Protein AF-A0A6G6X0Q8-F1 (afdb_monomer_lite)

pLDDT: mean 85.58, std 9.82, range [45.91, 96.62]

Structure (mmCIF, N/CA/C/O backbone):
data_AF-A0A6G6X0Q8-F1
#
_entry.id   AF-A0A6G6X0Q8-F1
#
loop_
_atom_site.group_PDB
_atom_site.id
_atom_site.type_symbol
_atom_site.label_atom_id
_atom_site.label_alt_id
_atom_site.label_comp_id
_atom_site.label_asym_id
_atom_site.label_entity_id
_atom_site.label_seq_id
_atom_site.pdbx_PDB_ins_code
_atom_site.Cartn_x
_atom_site.Cartn_y
_atom_site.Cartn_z
_atom_site.occupancy
_atom_site.B_iso_or_equiv
_atom_site.auth_seq_id
_atom_site.auth_comp_id
_atom_site.auth_asym_id
_atom_site.auth_atom_id
_atom_site.pdbx_PDB_model_num
ATOM 1 N N . MET A 1 1 ? -1.967 22.231 -3.583 1.00 45.91 1 MET A N 1
ATOM 2 C CA . MET A 1 1 ? -1.316 23.418 -2.985 1.00 45.91 1 MET A CA 1
ATOM 3 C C . MET A 1 1 ? -1.099 23.134 -1.506 1.00 45.91 1 MET A C 1
ATOM 5 O O . MET A 1 1 ? -2.062 22.773 -0.846 1.00 45.91 1 MET A O 1
ATOM 9 N N . LYS A 1 2 ? 0.144 23.192 -1.008 1.00 48.38 2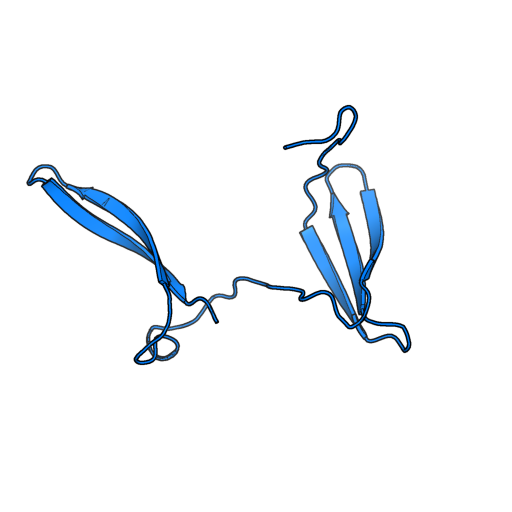 LYS A N 1
ATOM 10 C CA . LYS A 1 2 ? 0.444 23.069 0.430 1.00 48.38 2 LYS A CA 1
ATOM 11 C C . LYS A 1 2 ? 0.018 24.371 1.112 1.00 48.38 2 LYS A C 1
ATOM 13 O O . LYS A 1 2 ? 0.445 25.431 0.662 1.00 48.38 2 LYS A O 1
ATOM 18 N N . ALA A 1 3 ? -0.808 24.300 2.152 1.00 57.88 3 ALA A N 1
ATOM 19 C CA . ALA A 1 3 ? -1.033 25.452 3.019 1.00 57.88 3 ALA A CA 1
ATOM 20 C C . ALA A 1 3 ? 0.305 25.849 3.683 1.00 57.88 3 ALA A C 1
ATOM 22 O O . ALA A 1 3 ? 1.075 24.938 4.031 1.00 57.88 3 ALA A O 1
ATOM 23 N N . PRO A 1 4 ? 0.610 27.153 3.837 1.00 57.25 4 PRO A N 1
ATOM 24 C CA . PRO A 1 4 ? 1.774 27.600 4.601 1.00 57.25 4 PRO A CA 1
ATOM 25 C C . PRO A 1 4 ? 1.737 26.951 5.994 1.00 57.25 4 PRO A C 1
ATOM 27 O O . PRO A 1 4 ? 0.659 26.768 6.548 1.00 57.25 4 PRO A O 1
ATOM 30 N N . ASP A 1 5 ? 2.890 26.517 6.503 1.00 73.94 5 ASP A N 1
ATOM 31 C CA . ASP A 1 5 ? 3.072 25.875 7.823 1.00 73.94 5 ASP A CA 1
ATOM 32 C C . ASP A 1 5 ? 2.678 24.389 7.958 1.00 73.94 5 ASP A C 1
ATOM 34 O O . ASP A 1 5 ? 2.712 23.821 9.050 1.00 73.94 5 ASP A O 1
ATOM 38 N N . THR A 1 6 ? 2.413 23.684 6.851 1.00 65.44 6 THR A N 1
ATOM 39 C CA . THR A 1 6 ? 2.278 22.213 6.890 1.00 65.44 6 THR A CA 1
ATOM 40 C C . THR A 1 6 ? 3.635 21.496 6.879 1.00 65.44 6 THR A C 1
ATOM 42 O O . THR A 1 6 ? 4.275 21.295 5.834 1.00 65.44 6 THR A O 1
ATOM 45 N N . VAL A 1 7 ? 4.059 21.041 8.059 1.00 72.44 7 VAL A N 1
ATOM 46 C CA . VAL A 1 7 ? 5.120 20.036 8.228 1.00 72.44 7 VAL A CA 1
ATOM 47 C C . VAL A 1 7 ? 4.581 18.637 7.917 1.00 72.44 7 VAL A C 1
ATOM 49 O O . VAL A 1 7 ? 3.477 18.274 8.311 1.00 72.44 7 VAL A O 1
ATOM 52 N N . MET A 1 8 ? 5.356 17.854 7.165 1.00 77.62 8 MET A N 1
ATOM 53 C CA . MET A 1 8 ? 5.046 16.459 6.845 1.00 77.62 8 MET A CA 1
ATOM 54 C C . MET A 1 8 ? 5.968 15.570 7.681 1.00 77.62 8 MET A C 1
ATOM 56 O O . MET A 1 8 ? 7.181 15.598 7.479 1.00 77.62 8 MET A O 1
ATOM 60 N N . THR A 1 9 ? 5.404 14.795 8.608 1.00 80.94 9 THR A N 1
ATOM 61 C CA . THR A 1 9 ? 6.154 13.812 9.403 1.00 80.94 9 THR A CA 1
ATOM 62 C C . THR A 1 9 ? 5.974 12.435 8.783 1.00 80.94 9 THR A C 1
ATOM 64 O O . THR A 1 9 ? 4.874 11.888 8.787 1.00 80.94 9 THR A O 1
ATOM 67 N N . ASN A 1 10 ? 7.054 11.859 8.256 1.00 86.06 10 ASN A N 1
ATOM 68 C CA . ASN A 1 10 ? 7.034 10.483 7.769 1.00 86.06 10 ASN A CA 1
ATOM 69 C C . ASN A 1 10 ? 7.060 9.515 8.961 1.00 86.06 10 ASN A C 1
ATOM 71 O O . ASN A 1 10 ? 7.957 9.591 9.803 1.00 86.06 10 ASN A O 1
ATOM 75 N N . ALA A 1 11 ? 6.092 8.601 9.018 1.00 87.06 11 ALA A N 1
ATOM 76 C CA . ALA A 1 11 ? 5.968 7.584 10.057 1.00 87.06 11 ALA A CA 1
ATOM 77 C C . ALA A 1 11 ? 5.591 6.222 9.452 1.00 87.06 11 ALA A C 1
A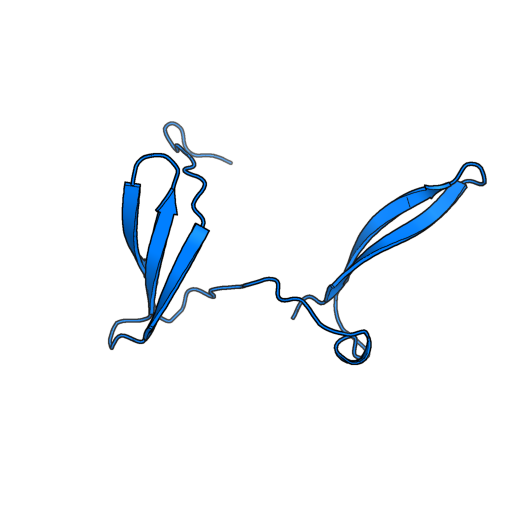TOM 79 O O . ALA A 1 11 ? 4.973 6.154 8.390 1.00 87.06 11 ALA A O 1
ATOM 80 N N . SER A 1 12 ? 5.940 5.143 10.147 1.00 87.00 12 SER A N 1
ATOM 81 C CA . SER A 1 12 ? 5.516 3.777 9.839 1.00 87.00 12 SER A CA 1
ATOM 82 C C . SER A 1 12 ? 4.328 3.399 10.715 1.00 87.00 12 SER A C 1
ATOM 84 O O . SER A 1 12 ? 4.378 3.585 11.930 1.00 87.00 12 SER A O 1
ATOM 86 N N . VAL A 1 13 ? 3.276 2.835 10.127 1.00 87.31 13 VAL A N 1
ATOM 87 C CA . VAL A 1 13 ? 2.146 2.285 10.890 1.00 87.31 13 VAL A CA 1
ATOM 88 C C . VAL A 1 13 ? 2.590 0.976 11.543 1.00 87.31 13 VAL A C 1
ATOM 90 O O . VAL A 1 13 ? 3.024 0.058 10.852 1.00 87.31 13 VAL A O 1
ATOM 93 N N . ALA A 1 14 ? 2.521 0.912 12.871 1.00 85.69 14 ALA A N 1
ATOM 94 C CA . ALA A 1 14 ? 2.857 -0.272 13.656 1.00 85.69 14 ALA A CA 1
ATOM 95 C C . ALA A 1 14 ? 1.624 -1.147 13.919 1.00 85.69 14 ALA A C 1
ATOM 97 O O . ALA A 1 14 ? 1.726 -2.369 13.891 1.00 85.69 14 ALA A O 1
ATOM 98 N N . GLU A 1 15 ? 0.468 -0.525 14.160 1.00 85.56 15 GLU A N 1
ATOM 99 C CA . GLU A 1 15 ? -0.773 -1.223 14.498 1.00 85.56 15 GLU A CA 1
ATOM 100 C C . GLU A 1 15 ? -1.992 -0.448 13.983 1.00 85.56 15 GLU A C 1
ATOM 102 O O . GLU A 1 15 ? -1.992 0.786 13.977 1.00 85.56 15 GLU A O 1
ATOM 107 N N . VAL A 1 16 ? -3.031 -1.182 13.574 1.00 84.38 16 VAL A N 1
ATOM 108 C CA . VAL A 1 16 ? -4.347 -0.650 13.197 1.00 84.38 16 VAL A CA 1
ATOM 109 C C . VAL A 1 16 ? -5.402 -1.366 14.030 1.00 84.38 16 VAL A C 1
ATOM 111 O O . VAL A 1 16 ? -5.553 -2.581 13.915 1.00 84.38 16 VAL A O 1
ATOM 114 N N . VAL A 1 17 ? -6.131 -0.620 14.858 1.00 84.75 17 VAL A N 1
ATOM 115 C CA . VAL A 1 17 ? -7.168 -1.157 15.751 1.00 84.75 17 VAL A CA 1
ATOM 116 C C . VAL A 1 17 ? -8.521 -0.571 15.366 1.00 84.75 17 VAL A C 1
ATOM 118 O O . VAL A 1 17 ? -8.653 0.640 15.192 1.00 84.75 17 VAL A O 1
ATOM 121 N N . ALA A 1 18 ? -9.537 -1.422 15.228 1.00 80.06 18 ALA A N 1
ATOM 122 C CA . ALA A 1 18 ? -10.908 -0.967 15.017 1.00 80.06 18 ALA A CA 1
ATOM 123 C C . ALA A 1 18 ? -11.467 -0.337 16.304 1.00 80.06 18 ALA A C 1
ATOM 125 O O . ALA A 1 18 ? -11.308 -0.893 17.390 1.00 80.06 18 ALA A O 1
ATOM 126 N N . ALA A 1 19 ? -12.145 0.800 16.178 1.00 75.88 19 ALA A N 1
ATOM 127 C CA . ALA A 1 19 ? -12.798 1.512 17.271 1.00 75.88 19 ALA A CA 1
ATOM 128 C C . ALA A 1 19 ? -14.224 1.930 16.856 1.00 75.88 19 ALA A C 1
ATOM 130 O O . ALA A 1 19 ? -14.502 2.021 15.659 1.00 75.88 19 ALA A O 1
ATOM 131 N N . PRO A 1 20 ? -15.137 2.220 17.804 1.00 74.62 20 PRO A N 1
ATOM 132 C CA . PRO A 1 20 ? -16.498 2.664 17.477 1.00 74.62 20 PRO A CA 1
ATOM 133 C C . PRO A 1 20 ? -16.536 3.889 16.548 1.00 74.62 20 PRO A C 1
ATOM 135 O O . PRO A 1 20 ? -17.375 3.970 15.657 1.00 74.62 20 PRO A O 1
ATOM 138 N N . GLU A 1 21 ? -15.572 4.797 16.717 1.00 74.31 21 GLU A N 1
ATOM 139 C CA . GLU A 1 21 ? -15.458 6.064 15.984 1.00 74.31 21 GLU A CA 1
ATOM 140 C C . GLU A 1 21 ? -14.603 5.956 14.698 1.00 74.31 21 GLU A C 1
ATOM 142 O O . GLU A 1 21 ? -14.289 6.975 14.084 1.00 74.31 21 GLU A O 1
ATOM 147 N N . GLY A 1 22 ? -14.163 4.751 14.299 1.00 84.44 22 GLY A N 1
AT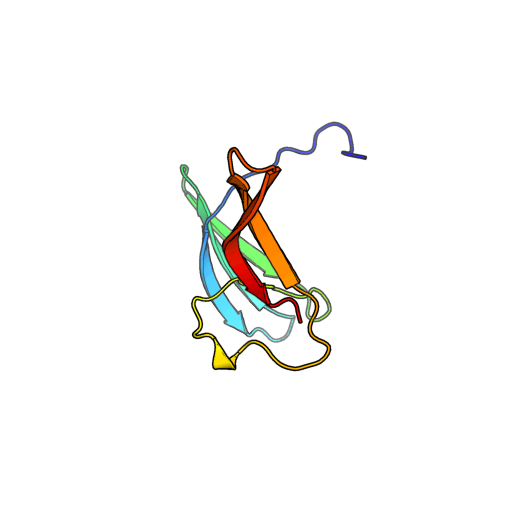OM 148 C CA . GLY A 1 22 ? -13.300 4.539 13.128 1.00 84.44 22 GLY A CA 1
ATOM 149 C C . GLY A 1 22 ? -12.114 3.603 13.384 1.00 84.44 22 GLY A C 1
ATOM 150 O O . GLY A 1 22 ? -12.277 2.481 13.860 1.00 84.44 22 GLY A O 1
ATOM 151 N N . GLN A 1 23 ? -10.906 4.032 13.019 1.00 87.50 23 GLN A N 1
ATOM 152 C CA . GLN A 1 23 ? -9.670 3.264 13.194 1.00 87.50 23 GLN A CA 1
ATOM 153 C C . GLN A 1 23 ? -8.658 4.052 14.022 1.00 87.50 23 GLN A C 1
ATOM 155 O O . GLN A 1 23 ? -8.444 5.238 13.783 1.00 87.50 23 GLN A O 1
ATOM 160 N N . VAL A 1 24 ? -7.994 3.387 14.964 1.00 90.50 24 VAL A N 1
ATOM 161 C CA . VAL A 1 24 ? -6.840 3.937 15.681 1.00 90.50 24 VAL A CA 1
ATOM 162 C C . VAL A 1 24 ? -5.571 3.389 15.037 1.00 90.50 24 VAL A C 1
ATOM 164 O O . VAL A 1 24 ? -5.335 2.180 15.040 1.00 90.50 24 VAL A O 1
ATOM 167 N N . LEU A 1 25 ? -4.755 4.278 14.472 1.00 91.44 25 LEU A N 1
ATOM 168 C CA . LEU A 1 25 ? -3.443 3.964 13.918 1.00 91.44 25 LEU A CA 1
ATOM 169 C C . LEU A 1 25 ? -2.368 4.295 14.946 1.00 91.44 25 LEU A C 1
ATOM 171 O O . LEU A 1 25 ? -2.167 5.465 15.275 1.00 91.44 25 LEU A O 1
ATOM 175 N N . LYS A 1 26 ? -1.622 3.290 15.401 1.00 91.44 26 LYS A N 1
ATOM 176 C CA . LYS A 1 26 ? -0.375 3.531 16.132 1.00 91.44 26 LYS A CA 1
ATOM 177 C C . LYS A 1 26 ? 0.749 3.663 15.127 1.00 91.44 26 LYS A C 1
ATOM 179 O O . LYS A 1 26 ? 1.029 2.730 14.373 1.00 91.44 26 LYS A O 1
ATOM 184 N N . VAL A 1 27 ? 1.408 4.811 15.116 1.00 91.50 27 VAL A N 1
ATOM 185 C CA . VAL A 1 27 ? 2.517 5.099 14.207 1.00 91.50 27 VAL A CA 1
ATOM 186 C C . VAL A 1 27 ? 3.814 5.280 14.974 1.00 91.50 27 VAL A C 1
ATOM 188 O O . VAL A 1 27 ? 3.828 5.752 16.109 1.00 91.50 27 VAL A O 1
ATOM 191 N N . LYS A 1 28 ? 4.920 4.928 14.326 1.00 89.56 28 LYS A N 1
ATOM 192 C CA . LYS A 1 28 ? 6.284 5.129 14.805 1.00 89.56 28 LYS A CA 1
ATOM 193 C C . LYS A 1 28 ? 7.039 6.009 13.820 1.00 89.56 28 LYS A C 1
ATOM 195 O O . LYS A 1 28 ? 7.057 5.737 12.625 1.00 89.56 28 LYS A O 1
ATOM 200 N N . PHE A 1 29 ? 7.706 7.032 14.319 1.00 89.06 29 PHE A N 1
ATOM 201 C CA . PHE A 1 29 ? 8.611 7.895 13.562 1.00 89.06 29 PHE A CA 1
ATOM 202 C C . PHE A 1 29 ? 9.943 7.994 14.308 1.00 89.06 29 PHE A C 1
ATOM 204 O O . PHE A 1 29 ? 10.088 7.449 15.401 1.00 89.06 29 PHE A O 1
ATOM 211 N N . GLN A 1 30 ? 10.946 8.646 13.712 1.00 82.62 30 GLN A N 1
ATOM 212 C CA . GLN A 1 30 ? 12.314 8.647 14.258 1.00 82.62 30 GLN A CA 1
ATOM 213 C C . GLN A 1 30 ? 12.379 9.084 15.731 1.00 82.62 30 GLN A C 1
ATOM 215 O O . GLN A 1 30 ? 13.150 8.519 16.500 1.00 82.62 30 GLN A O 1
ATOM 220 N N . ASN A 1 31 ? 11.519 10.024 16.128 1.00 81.88 31 ASN A N 1
ATOM 221 C CA . ASN A 1 31 ? 11.554 10.658 17.446 1.00 81.88 31 ASN A CA 1
ATOM 222 C C . ASN A 1 31 ? 10.469 10.152 18.412 1.00 81.88 31 ASN A C 1
ATOM 224 O O . ASN A 1 31 ? 10.263 10.769 19.452 1.00 81.88 31 ASN A O 1
ATOM 228 N N . GLY A 1 32 ? 9.749 9.071 18.085 1.00 89.38 32 GLY A N 1
ATOM 229 C CA . GLY A 1 32 ? 8.738 8.522 18.990 1.00 89.38 32 GLY A CA 1
ATOM 230 C C . GLY A 1 32 ? 7.590 7.782 18.313 1.00 89.38 32 GLY A C 1
ATOM 231 O O . GLY A 1 32 ? 7.688 7.305 17.181 1.00 89.38 32 GLY A O 1
ATOM 232 N N . THR A 1 33 ? 6.492 7.672 19.053 1.00 92.12 33 THR A N 1
ATOM 233 C CA . THR A 1 33 ? 5.247 7.033 18.626 1.00 92.12 33 THR A CA 1
ATOM 234 C C . THR A 1 33 ? 4.071 7.976 18.827 1.00 92.12 33 THR A C 1
ATOM 236 O O . THR A 1 33 ? 4.102 8.842 19.701 1.00 92.12 33 THR A O 1
ATOM 239 N N . SER A 1 34 ? 3.013 7.813 18.041 1.00 90.56 34 SER A N 1
ATOM 240 C CA . SER A 1 34 ? 1.759 8.547 18.229 1.00 90.56 34 SER A CA 1
ATOM 241 C C . SER A 1 34 ? 0.563 7.696 17.842 1.00 90.56 34 SER A C 1
ATOM 243 O O . SER A 1 34 ? 0.699 6.734 17.087 1.00 90.56 34 SER A O 1
ATOM 245 N N . GLU A 1 35 ? -0.603 8.075 18.348 1.00 91.38 35 GLU A N 1
ATOM 246 C CA . GLU A 1 35 ? -1.881 7.490 17.959 1.00 91.38 35 GLU A CA 1
ATOM 247 C C . GLU A 1 35 ? -2.652 8.490 17.100 1.00 91.38 35 GLU A C 1
ATOM 249 O O . GLU A 1 35 ? -2.715 9.678 17.418 1.00 91.38 35 GLU A O 1
ATOM 254 N N . LEU A 1 36 ? -3.212 8.014 15.990 1.00 89.19 36 LEU A N 1
ATOM 255 C CA . LEU A 1 36 ? -4.063 8.798 15.106 1.00 89.19 36 LEU A CA 1
ATOM 256 C C . LEU A 1 36 ? -5.433 8.142 15.027 1.00 89.19 36 LEU A C 1
ATOM 258 O O . LEU A 1 36 ? -5.534 6.956 14.723 1.00 89.19 36 LEU A O 1
ATOM 262 N N . ILE A 1 37 ? -6.482 8.930 15.245 1.00 90.94 37 ILE A N 1
ATOM 263 C CA . ILE A 1 37 ? -7.858 8.499 15.014 1.00 90.94 37 ILE A CA 1
ATOM 264 C C . ILE A 1 37 ? -8.220 8.864 13.578 1.00 90.94 37 ILE A C 1
ATOM 266 O O . ILE A 1 37 ? -8.210 10.033 13.192 1.00 90.94 37 ILE A O 1
ATOM 270 N N . VAL A 1 38 ? -8.525 7.848 12.786 1.00 89.69 38 VAL A N 1
ATOM 271 C CA . VAL A 1 38 ? -8.965 7.971 11.403 1.00 89.69 38 VAL A CA 1
ATOM 272 C C . VAL A 1 38 ? -10.456 7.679 11.365 1.00 89.69 38 VAL A C 1
ATOM 274 O O . VAL A 1 38 ? -10.893 6.586 11.722 1.00 89.69 38 VAL A O 1
ATOM 277 N N . GLY A 1 39 ? -11.241 8.677 10.957 1.00 90.00 39 GLY A N 1
ATOM 278 C CA . GLY A 1 39 ? -12.692 8.545 10.871 1.00 90.00 39 GLY A CA 1
ATOM 279 C C . GLY A 1 39 ? -13.119 7.451 9.881 1.00 90.00 39 GLY A C 1
ATOM 280 O O . GLY A 1 39 ? -12.384 7.138 8.943 1.00 90.00 39 GLY A O 1
ATOM 281 N N . PRO A 1 40 ? -14.334 6.899 10.023 1.00 85.38 40 PRO A N 1
ATOM 282 C CA . PRO A 1 40 ? -14.771 5.701 9.301 1.00 85.38 40 PRO A CA 1
ATOM 283 C C . PRO A 1 40 ? -14.907 5.901 7.784 1.00 85.38 40 PRO A C 1
ATOM 285 O O . PRO A 1 40 ? -14.935 4.931 7.035 1.00 85.38 40 PRO A O 1
ATOM 288 N N . GLN A 1 41 ? -14.996 7.151 7.321 1.00 86.44 41 GLN A N 1
ATOM 289 C CA . GLN A 1 41 ? -15.084 7.493 5.898 1.00 86.44 41 GLN A CA 1
ATOM 290 C C . GLN A 1 41 ? -13.717 7.699 5.232 1.00 86.44 41 GLN A C 1
ATOM 292 O O . GLN A 1 41 ? -13.653 7.895 4.020 1.00 86.44 41 GLN A O 1
ATOM 297 N N . VAL A 1 42 ? -12.626 7.682 6.002 1.00 86.94 42 VAL A N 1
ATOM 298 C CA . VAL A 1 42 ? -11.281 7.917 5.477 1.00 86.94 42 VAL A CA 1
ATOM 299 C C . VAL A 1 42 ? -10.642 6.569 5.132 1.00 86.94 42 VAL A C 1
ATOM 301 O O . VAL A 1 42 ? -10.400 5.760 6.029 1.00 86.94 42 VAL A O 1
ATOM 304 N N . PRO A 1 43 ? -10.353 6.293 3.848 1.00 81.31 43 PRO A N 1
ATOM 305 C CA . PRO A 1 43 ? -9.729 5.037 3.463 1.00 81.31 43 PRO A CA 1
ATOM 306 C C . PRO A 1 43 ? -8.278 4.977 3.953 1.00 81.31 43 PRO A C 1
ATOM 308 O O . PRO A 1 43 ? -7.484 5.883 3.704 1.00 81.31 43 PRO A O 1
ATOM 311 N N . VAL A 1 44 ? -7.916 3.863 4.591 1.00 81.56 44 VAL A N 1
ATOM 312 C CA . VAL A 1 44 ? -6.526 3.522 4.920 1.00 81.56 44 VAL A CA 1
ATOM 313 C C . VAL A 1 44 ? -6.028 2.502 3.901 1.00 81.56 44 VAL A C 1
ATOM 315 O O . VAL A 1 44 ? -6.464 1.353 3.888 1.00 81.56 44 VAL A O 1
ATOM 318 N N . THR A 1 45 ? -5.124 2.924 3.018 1.00 81.94 45 THR A N 1
ATOM 319 C CA . THR A 1 45 ? -4.570 2.072 1.957 1.00 81.94 45 THR A CA 1
ATOM 320 C C . THR A 1 45 ? -3.159 1.615 2.302 1.00 81.94 45 THR A C 1
ATOM 322 O O . THR A 1 45 ? -2.292 2.446 2.577 1.00 81.94 45 THR A O 1
ATOM 325 N N . ALA A 1 46 ? -2.903 0.311 2.215 1.00 81.62 46 ALA A N 1
ATOM 326 C CA . ALA A 1 46 ? -1.573 -0.270 2.363 1.00 81.62 46 ALA A CA 1
ATOM 327 C C . ALA A 1 46 ? -1.160 -0.998 1.079 1.00 81.62 46 ALA A C 1
ATOM 329 O O . ALA A 1 46 ? -1.960 -1.707 0.471 1.00 81.62 46 ALA A O 1
ATOM 330 N N . VAL A 1 47 ? 0.106 -0.849 0.683 1.00 81.50 47 VAL A N 1
ATOM 331 C CA . VAL A 1 47 ? 0.701 -1.674 -0.375 1.00 81.50 47 VAL A CA 1
ATOM 332 C C . VAL A 1 47 ? 1.260 -2.928 0.280 1.00 81.50 47 VAL A C 1
ATOM 334 O O . VAL A 1 47 ? 2.225 -2.855 1.039 1.00 81.50 47 VAL A O 1
ATOM 337 N N . VAL A 1 48 ? 0.659 -4.074 -0.023 1.00 83.06 48 VAL A N 1
ATOM 338 C CA . VAL A 1 48 ? 1.099 -5.382 0.471 1.00 83.06 48 VAL A CA 1
ATOM 339 C C . VAL A 1 48 ? 1.792 -6.165 -0.641 1.00 83.06 48 VAL A C 1
ATOM 341 O O . VAL A 1 48 ? 1.489 -5.988 -1.822 1.00 83.06 48 VAL A O 1
ATOM 344 N N . ALA A 1 49 ? 2.751 -7.016 -0.273 1.00 86.94 49 ALA A N 1
ATOM 345 C CA . ALA A 1 49 ? 3.336 -7.956 -1.221 1.00 86.94 49 ALA A CA 1
ATOM 346 C C . ALA A 1 49 ? 2.268 -8.970 -1.654 1.00 86.94 49 ALA A C 1
ATOM 348 O O . ALA A 1 49 ? 1.529 -9.489 -0.821 1.00 86.94 49 ALA A O 1
ATOM 349 N N . SER A 1 50 ? 2.195 -9.240 -2.954 1.00 86.50 50 SER A N 1
ATOM 350 C CA . SER A 1 50 ? 1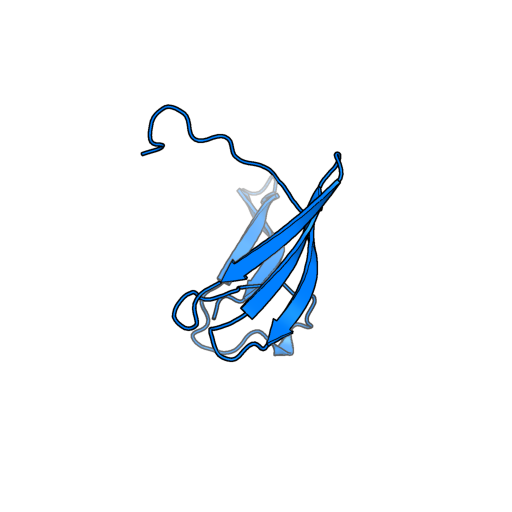.267 -10.203 -3.538 1.00 86.50 50 SER A CA 1
ATOM 351 C C . SER A 1 50 ? 1.905 -10.856 -4.760 1.00 86.50 50 SER A C 1
ATOM 353 O O . SER A 1 50 ? 2.845 -10.307 -5.341 1.00 86.50 50 SER A O 1
ATOM 355 N N . ASP A 1 51 ? 1.393 -12.018 -5.154 1.00 89.44 51 ASP A N 1
ATOM 356 C CA . ASP A 1 51 ? 1.765 -12.671 -6.406 1.00 89.44 51 ASP A CA 1
ATOM 357 C C . ASP A 1 51 ? 0.970 -12.121 -7.610 1.00 89.44 51 ASP A C 1
ATOM 359 O O . ASP A 1 51 ? 0.069 -11.285 -7.474 1.00 89.44 51 ASP A O 1
ATOM 363 N N . ALA A 1 52 ? 1.328 -12.590 -8.808 1.00 87.81 52 ALA A N 1
ATOM 364 C CA . ALA A 1 52 ? 0.762 -12.124 -10.070 1.00 87.81 52 ALA A CA 1
ATOM 365 C C . ALA A 1 52 ? -0.748 -12.390 -10.220 1.00 87.81 52 ALA A C 1
ATOM 367 O O . ALA A 1 52 ? -1.397 -11.686 -10.989 1.00 87.81 52 ALA A O 1
ATOM 368 N N . SER A 1 53 ? -1.325 -13.347 -9.484 1.00 89.81 53 SER A N 1
ATOM 369 C CA . SER A 1 53 ? -2.763 -13.653 -9.532 1.00 89.81 53 SER A CA 1
ATOM 370 C C . SER A 1 53 ? -3.639 -12.530 -8.969 1.00 89.81 53 SER A C 1
ATOM 372 O O . SER A 1 53 ? -4.838 -12.473 -9.250 1.00 89.81 53 SER A O 1
ATOM 374 N N . ALA A 1 54 ? -3.050 -11.595 -8.216 1.00 86.44 54 ALA A N 1
ATOM 375 C CA . ALA A 1 54 ? -3.752 -10.403 -7.757 1.00 86.44 54 ALA A CA 1
ATOM 376 C C . ALA A 1 54 ? -4.037 -9.395 -8.877 1.00 86.44 54 ALA A C 1
ATOM 378 O O . ALA A 1 54 ? -4.891 -8.529 -8.691 1.00 86.44 54 ALA A O 1
ATOM 379 N N . LEU A 1 55 ? -3.366 -9.504 -10.029 1.00 90.06 55 LEU A N 1
ATOM 380 C CA . LEU A 1 55 ? -3.687 -8.713 -11.213 1.00 90.06 55 LEU A CA 1
ATOM 381 C C . LEU A 1 55 ? -4.894 -9.331 -11.918 1.00 90.06 55 LEU A C 1
ATOM 383 O O . LEU A 1 55 ? -4.816 -10.425 -12.475 1.00 90.06 55 LEU A O 1
ATOM 387 N N . LYS A 1 56 ? -6.016 -8.615 -11.901 1.00 89.75 56 LYS A N 1
ATOM 388 C CA . LYS A 1 56 ? -7.259 -9.022 -12.562 1.00 89.75 56 LYS A CA 1
ATOM 389 C C . LYS A 1 56 ? -7.527 -8.135 -13.780 1.00 89.75 56 LYS A C 1
ATOM 391 O O . LYS A 1 56 ? -7.023 -7.008 -13.819 1.00 89.75 56 LYS A O 1
ATOM 396 N N . PRO A 1 57 ? -8.318 -8.613 -14.761 1.00 91.94 57 PRO A N 1
ATOM 397 C CA . PRO A 1 57 ? -8.835 -7.752 -15.819 1.00 91.94 57 PRO A CA 1
ATOM 398 C C . PRO A 1 57 ? -9.466 -6.476 -15.242 1.00 91.94 57 PRO A C 1
ATOM 400 O O . PRO A 1 57 ? -10.029 -6.505 -14.147 1.00 91.94 57 PRO A O 1
ATOM 403 N N . ASP A 1 58 ? -9.321 -5.370 -15.970 1.00 89.44 58 ASP A N 1
ATOM 404 C CA . ASP A 1 58 ? -9.849 -4.035 -15.639 1.00 89.44 58 ASP A CA 1
ATOM 405 C C . ASP A 1 58 ? -9.264 -3.349 -14.388 1.00 89.44 58 ASP A C 1
ATOM 407 O O . ASP A 1 58 ? -9.749 -2.300 -13.963 1.00 89.44 58 ASP A O 1
ATOM 411 N N . MET A 1 59 ? -8.180 -3.877 -13.807 1.00 90.75 59 MET A N 1
ATOM 412 C CA . MET A 1 59 ? -7.481 -3.197 -12.714 1.00 90.75 59 MET A CA 1
ATOM 413 C C . MET A 1 59 ? -6.584 -2.060 -13.207 1.00 90.75 59 MET A C 1
ATOM 415 O O . MET A 1 59 ? -5.767 -2.228 -14.115 1.00 90.75 59 MET A O 1
ATOM 419 N N . HIS A 1 60 ? -6.650 -0.922 -12.516 1.00 91.56 60 HIS A N 1
ATOM 420 C CA . HIS A 1 60 ? -5.648 0.125 -12.665 1.00 91.56 60 HIS A CA 1
ATOM 421 C C . HIS A 1 60 ? -4.321 -0.340 -12.058 1.00 91.56 60 HIS A C 1
ATOM 423 O O . HIS A 1 60 ? -4.283 -0.954 -10.991 1.00 91.56 60 HIS A O 1
ATOM 429 N N . VAL A 1 61 ? -3.212 -0.027 -12.726 1.00 93.00 61 VAL A N 1
ATOM 430 C CA . VAL A 1 61 ? -1.873 -0.379 -12.245 1.00 93.00 61 VAL A CA 1
ATOM 431 C C . VAL A 1 61 ? -0.950 0.827 -12.250 1.00 93.00 61 VAL A C 1
ATOM 433 O O . VAL A 1 61 ? -0.983 1.656 -13.157 1.00 93.00 61 VAL A O 1
ATOM 436 N N . PHE A 1 62 ? -0.077 0.889 -11.249 1.00 91.56 62 PHE A N 1
ATOM 437 C CA . PHE A 1 62 ? 1.085 1.767 -11.260 1.00 91.56 62 PHE A CA 1
ATOM 438 C C . PHE A 1 62 ? 2.342 0.934 -11.486 1.00 91.56 62 PHE A C 1
ATOM 440 O O . PHE A 1 62 ? 2.601 -0.032 -10.762 1.00 91.56 62 PHE A O 1
ATOM 447 N N . VAL A 1 63 ? 3.146 1.319 -12.476 1.00 92.88 63 VAL A N 1
ATOM 448 C CA . VAL A 1 63 ? 4.345 0.573 -12.867 1.00 92.88 63 VAL A CA 1
ATOM 449 C C . VAL A 1 63 ? 5.583 1.437 -12.681 1.00 92.88 63 VAL A C 1
ATOM 451 O O . VAL A 1 63 ? 5.710 2.502 -13.278 1.00 92.88 63 VAL A O 1
ATOM 454 N N . ILE A 1 64 ? 6.535 0.937 -11.893 1.00 94.06 64 ILE A N 1
ATOM 455 C CA . ILE A 1 64 ? 7.903 1.460 -11.869 1.00 94.06 64 ILE A CA 1
ATOM 456 C C . ILE A 1 64 ? 8.688 0.677 -12.918 1.00 94.06 64 ILE A C 1
ATOM 458 O O . ILE A 1 64 ? 8.935 -0.522 -12.745 1.00 94.06 64 ILE A O 1
ATOM 462 N N . ALA A 1 65 ? 9.064 1.342 -14.009 1.00 95.62 65 ALA A N 1
ATOM 463 C CA . ALA A 1 65 ? 9.797 0.749 -15.121 1.00 95.62 65 ALA A CA 1
ATOM 464 C C . ALA A 1 65 ? 11.135 1.455 -15.366 1.00 95.62 65 ALA A C 1
ATOM 466 O O . ALA A 1 65 ? 11.303 2.634 -15.065 1.00 95.62 65 ALA A O 1
ATOM 467 N N . VAL A 1 66 ? 12.081 0.716 -15.941 1.00 96.62 66 VAL A N 1
ATOM 468 C CA . VAL A 1 66 ? 13.368 1.237 -16.407 1.00 96.62 66 VAL A CA 1
ATOM 469 C C . VAL A 1 66 ? 13.353 1.258 -17.927 1.00 96.62 66 VAL A C 1
ATOM 471 O O . VAL A 1 66 ? 13.023 0.252 -18.555 1.00 96.62 66 VAL A O 1
ATOM 474 N N . LYS A 1 67 ? 13.727 2.393 -18.516 1.00 96.06 67 LYS A N 1
ATOM 475 C CA . LYS A 1 67 ? 13.910 2.506 -19.963 1.00 96.06 67 LYS A CA 1
ATOM 476 C C . LYS A 1 67 ? 15.216 1.817 -20.370 1.00 96.06 67 LYS A C 1
ATOM 478 O O . LYS A 1 67 ? 16.270 2.114 -19.814 1.00 96.06 67 LYS A O 1
ATOM 483 N N . ALA A 1 68 ? 15.138 0.881 -21.305 1.00 93.12 68 ALA A N 1
ATOM 484 C CA . ALA A 1 68 ? 16.278 0.193 -21.890 1.00 93.12 68 ALA A CA 1
ATOM 485 C C . ALA A 1 68 ? 16.919 1.030 -23.012 1.00 93.12 68 ALA A C 1
ATOM 487 O O . ALA A 1 68 ? 16.354 2.023 -23.476 1.00 93.12 68 ALA A O 1
ATOM 488 N N . ALA A 1 69 ? 18.120 0.629 -23.440 1.00 94.19 69 ALA A N 1
ATOM 489 C CA . ALA A 1 69 ? 18.883 1.322 -24.482 1.00 94.19 69 ALA A CA 1
ATOM 490 C C . ALA A 1 69 ? 18.172 1.329 -25.849 1.00 94.19 69 ALA A C 1
ATOM 492 O O . ALA A 1 69 ? 18.316 2.279 -26.610 1.00 94.19 69 ALA A O 1
ATOM 493 N N . ASP A 1 70 ? 17.360 0.307 -26.122 1.00 93.50 70 ASP A N 1
ATOM 494 C CA . ASP A 1 70 ? 16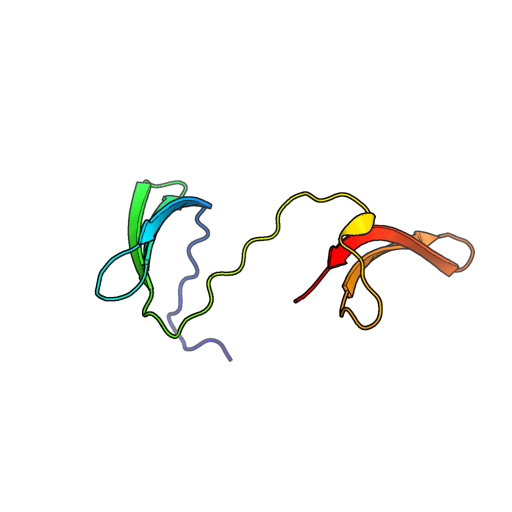.495 0.199 -27.305 1.00 93.50 70 ASP A CA 1
ATOM 495 C C . ASP A 1 70 ? 15.224 1.070 -27.214 1.00 93.50 70 ASP A C 1
ATOM 497 O O . ASP A 1 70 ? 14.384 1.057 -28.109 1.00 93.50 70 ASP A O 1
ATOM 501 N N . GLY A 1 71 ? 15.064 1.827 -26.125 1.00 92.81 71 GLY A N 1
ATOM 502 C CA . GLY A 1 71 ? 13.917 2.690 -25.879 1.00 92.81 71 GLY A CA 1
ATOM 503 C C . GLY A 1 71 ? 12.712 1.996 -25.242 1.00 92.81 71 GLY A C 1
ATOM 504 O O . GLY A 1 71 ? 11.778 2.697 -24.849 1.00 92.81 71 GLY A O 1
ATOM 505 N N . THR A 1 72 ? 12.731 0.669 -25.075 1.00 95.50 72 THR A N 1
ATOM 506 C CA . THR A 1 72 ? 11.636 -0.087 -24.447 1.00 95.50 72 THR A CA 1
ATOM 507 C C . THR A 1 72 ? 11.594 0.119 -22.932 1.00 95.50 72 THR A C 1
ATOM 509 O O . THR A 1 72 ? 12.607 0.406 -22.297 1.00 95.50 72 THR A O 1
ATOM 512 N N . ALA A 1 73 ? 10.421 -0.027 -22.311 1.00 94.94 73 ALA A N 1
ATOM 513 C CA . ALA A 1 73 ? 10.273 0.032 -20.858 1.00 94.94 73 ALA A CA 1
ATOM 514 C C . ALA A 1 73 ? 10.227 -1.385 -20.267 1.00 94.94 73 ALA A C 1
ATOM 516 O O . ALA A 1 73 ? 9.370 -2.188 -20.626 1.00 94.94 73 ALA A O 1
ATOM 517 N N . ARG A 1 74 ? 11.121 -1.690 -19.323 1.00 94.31 74 ARG A N 1
ATOM 518 C CA . ARG A 1 74 ? 11.116 -2.947 -18.561 1.00 94.31 74 ARG A CA 1
ATOM 519 C C . ARG A 1 74 ? 10.565 -2.703 -17.162 1.00 94.31 74 ARG A C 1
ATOM 521 O O . ARG A 1 74 ? 11.177 -1.977 -16.375 1.00 94.31 74 ARG A O 1
ATOM 528 N N . ALA A 1 75 ? 9.425 -3.311 -16.844 1.00 93.88 75 ALA A N 1
ATOM 529 C CA . ALA A 1 75 ? 8.814 -3.211 -15.521 1.00 93.88 75 ALA A CA 1
ATOM 530 C C . ALA A 1 75 ? 9.727 -3.825 -14.444 1.00 93.88 75 ALA A C 1
ATOM 532 O O . ALA A 1 75 ? 10.241 -4.931 -14.602 1.00 93.88 75 ALA A O 1
ATOM 533 N N . LYS A 1 76 ? 9.930 -3.100 -13.341 1.00 93.31 76 LYS A N 1
ATOM 534 C CA . LYS A 1 76 ? 10.635 -3.579 -12.140 1.00 93.31 76 LYS A CA 1
ATOM 535 C C . LYS A 1 76 ? 9.679 -3.862 -10.993 1.00 93.31 76 LYS A C 1
ATOM 537 O O . LYS A 1 76 ? 9.926 -4.770 -10.208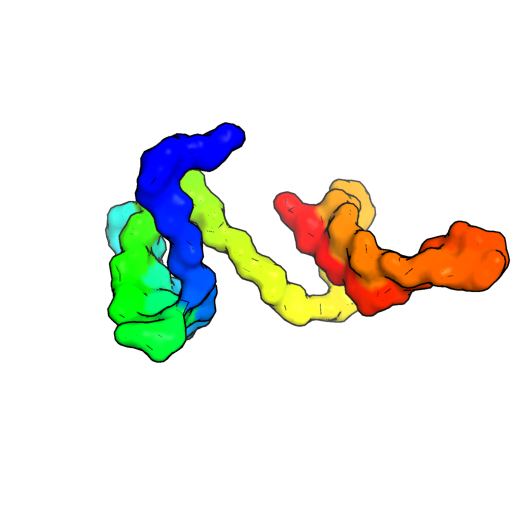 1.00 93.31 76 LYS A O 1
ATOM 542 N N . ARG A 1 77 ? 8.600 -3.084 -10.894 1.00 90.31 77 ARG A N 1
ATOM 543 C CA . ARG A 1 77 ? 7.552 -3.280 -9.894 1.00 90.31 77 ARG A CA 1
ATOM 544 C C . ARG A 1 77 ? 6.203 -2.870 -10.463 1.00 90.31 77 ARG A C 1
ATOM 546 O O . ARG A 1 77 ? 6.099 -1.801 -11.060 1.00 90.31 77 ARG A O 1
ATOM 553 N N . ILE A 1 78 ? 5.196 -3.708 -10.248 1.00 91.81 78 ILE A N 1
ATOM 554 C CA . ILE A 1 78 ? 3.802 -3.449 -10.613 1.00 91.81 78 ILE A CA 1
ATOM 555 C C . ILE A 1 78 ? 3.006 -3.405 -9.311 1.00 91.81 78 ILE A C 1
ATOM 557 O O . ILE A 1 78 ? 3.133 -4.302 -8.481 1.00 91.81 78 ILE A O 1
ATOM 561 N N . MET A 1 79 ? 2.228 -2.345 -9.120 1.00 91.44 79 MET A N 1
ATOM 562 C CA . MET A 1 79 ? 1.289 -2.209 -8.011 1.00 91.44 79 MET A CA 1
ATOM 563 C C . MET A 1 79 ? -0.122 -2.203 -8.581 1.00 91.44 79 MET A C 1
ATOM 565 O O . MET A 1 79 ? -0.444 -1.359 -9.417 1.00 91.44 79 MET A O 1
ATOM 569 N N . ALA A 1 80 ? -0.938 -3.152 -8.135 1.00 88.81 80 ALA A N 1
ATOM 570 C CA . ALA A 1 80 ? -2.351 -3.208 -8.466 1.00 88.81 80 ALA A CA 1
ATOM 571 C C . ALA A 1 80 ? -3.097 -2.197 -7.590 1.00 88.81 80 ALA A C 1
ATOM 573 O O . ALA A 1 80 ? -2.971 -2.223 -6.365 1.00 88.81 80 ALA A O 1
ATOM 574 N N . LEU A 1 81 ? -3.829 -1.286 -8.220 1.00 84.25 81 LEU A N 1
ATOM 575 C CA . LEU A 1 81 ? -4.645 -0.291 -7.543 1.00 84.25 81 LEU A CA 1
ATOM 576 C C . LEU A 1 81 ? -6.091 -0.786 -7.565 1.00 84.25 81 LEU A C 1
ATOM 578 O O . LEU A 1 81 ? -6.583 -1.237 -8.602 1.00 84.25 81 LEU A O 1
ATOM 582 N N . LYS A 1 82 ? -6.735 -0.756 -6.401 1.00 70.06 82 LYS A N 1
ATOM 583 C CA . LYS A 1 82 ? -8.157 -1.064 -6.259 1.00 70.06 82 LYS A CA 1
ATOM 584 C C . LYS A 1 82 ? -8.975 0.207 -6.430 1.00 70.06 82 LYS A C 1
ATOM 586 O O . LYS A 1 82 ? -8.506 1.254 -5.933 1.00 70.06 82 LYS A O 1
#

Sequence (82 aa):
MKAPDTVMTNASVAEVVAAPEGQVLKVKFQNGTSELIVGPQVPVTAVVASDASALKPDMHVFVIAVKAADGTARAKRIMALK

Radius of gyration: 17.97 Å; chains: 1; bounding box: 35×41×46 Å

Foldseek 3Di:
DDDPPDDDFDWDFPDWDQDPQDIWTWTGGPVGIDIDHDGNPDDDDDFDDDDPVVDDPPWDKDFDWDQDPVRDTHTPDITTDD

Secondary structure (DSSP, 8-state):
-PPTT------EEEEEEEETTEEEEEEEETTEEEEEEE-TTS---------GGG--TT-EEEEEEEE-TTS-EEEEEEEEE-